Protein AF-A0A959KVY0-F1 (afdb_monomer)

Radius of gyration: 14.44 Å; Cα contacts (8 Å, |Δi|>4): 191; chains: 1; bounding box: 37×29×34 Å

Nearest PDB structures (foldseek):
  3ver-assembly1_A  TM=9.385E-01  e=3.637E-08  Streptoalloteichus tenebrarius
  3vf4-assembly1_A  TM=9.386E-01  e=5.798E-08  Streptoalloteichus tenebrarius
  3veo-assembly1_A  TM=9.389E-01  e=7.080E-08  Streptoalloteichus tenebrarius
  3vf2-assembly1_A  TM=9.440E-01  e=2.197E-07  Streptoalloteichus tenebrarius
  3vez-assembly1_A  TM=9.298E-01  e=1.056E-07  Streptoalloteichus tenebrarius

Sequence (124 aa):
NRSILGDPRNPEMQKRLNLKIKYRESFRPFAPAVLAEEADRYFELPGDSPYMLLVQPVKESSRRPLPEGYHELPLREKLYTLRSDIPAVTHIDFSARIQTVHRETNPEFHALLSAFKAKTGCGM

Foldseek 3Di:
DDDDDDQLQDLCGQQCCAVPPVNHDSLDADADEFAQVCCVVFFPDDHADADLPDKTATDPVFFDDDDPCLVVDDPVVLLSDRTGSRSRQADSVRIGRYHHDYCVVCVPVQVVLVVVCVVPVGRD

Solvent-accessible surface area (backbone atoms only — not comparable to full-atom values): 7073 Å² total; per-residue (Å²): 139,91,82,88,87,75,62,35,61,40,71,58,40,33,40,46,45,20,54,74,72,65,69,46,65,51,79,60,83,49,62,48,57,24,33,46,95,46,38,68,74,44,27,65,56,90,76,83,28,74,77,50,78,48,72,34,44,48,29,72,93,38,45,41,82,73,64,89,65,53,91,76,46,55,70,74,58,47,66,74,48,71,51,33,66,39,34,26,28,47,46,89,85,44,28,32,36,34,19,33,37,43,59,90,84,38,47,70,61,30,50,51,31,51,56,45,17,76,76,69,78,39,46,75

Secondary structure (DSSP, 8-state):
-------TT-TTHHHHIIIIIS-S-TT-----EEEGGGHHHHB--SS--TTS-EEEEBPGGGB-PPPTTGGGS-HHHHHHS--BSSGGG--TTSEEEEEEE-TTT-HHHHHHHHHHHHHHS---

pLDDT: mean 95.94, std 2.93, range [72.38, 98.69]

Structure (mmCIF, N/CA/C/O backbone):
data_AF-A0A959KVY0-F1
#
_entry.id   AF-A0A959KVY0-F1
#
loop_
_atom_site.group_PDB
_atom_site.id
_atom_site.type_symbol
_atom_site.label_atom_id
_atom_site.label_alt_id
_atom_site.label_comp_id
_atom_site.label_asym_id
_atom_site.label_entity_id
_atom_site.label_seq_id
_atom_site.pdbx_PDB_ins_code
_atom_site.Cartn_x
_atom_site.Cartn_y
_atom_site.Cartn_z
_atom_site.occupancy
_atom_site.B_iso_or_equiv
_atom_site.auth_seq_id
_atom_site.auth_comp_id
_atom_site.auth_asym_id
_atom_site.auth_atom_id
_atom_site.pdbx_PDB_model_num
ATOM 1 N N . ASN A 1 1 ? 16.157 7.078 -8.898 1.00 72.38 1 ASN A N 1
ATOM 2 C CA . ASN A 1 1 ? 14.987 7.212 -7.992 1.00 72.38 1 ASN A CA 1
ATOM 3 C C . ASN A 1 1 ? 15.424 7.703 -6.617 1.00 72.38 1 ASN A C 1
ATOM 5 O O . ASN A 1 1 ? 16.508 7.331 -6.189 1.00 72.38 1 ASN A O 1
ATOM 9 N N . ARG A 1 2 ? 14.626 8.539 -5.933 1.00 90.62 2 ARG A N 1
ATOM 10 C CA . ARG A 1 2 ? 14.870 8.976 -4.541 1.00 90.62 2 ARG A CA 1
ATOM 11 C C . ARG A 1 2 ? 13.602 8.759 -3.713 1.00 90.62 2 ARG A C 1
ATOM 13 O O . ARG A 1 2 ? 12.724 9.615 -3.694 1.00 90.62 2 ARG A O 1
ATOM 20 N N . SER A 1 3 ? 13.527 7.616 -3.042 1.00 93.19 3 SER A N 1
ATOM 21 C CA . SER A 1 3 ? 12.353 7.190 -2.274 1.00 93.19 3 SER A CA 1
ATOM 22 C C . SER A 1 3 ? 12.758 6.763 -0.866 1.00 93.19 3 SER A C 1
ATOM 24 O O . SER A 1 3 ? 13.878 6.310 -0.647 1.00 93.19 3 SER A O 1
ATOM 26 N N . ILE A 1 4 ? 11.832 6.889 0.085 1.00 94.94 4 ILE A N 1
ATOM 27 C CA . ILE A 1 4 ? 11.906 6.189 1.372 1.00 94.94 4 ILE A CA 1
ATOM 28 C C . ILE A 1 4 ? 10.904 5.048 1.286 1.00 94.94 4 ILE A C 1
ATOM 30 O O . ILE A 1 4 ? 9.729 5.300 1.025 1.00 94.94 4 ILE A O 1
ATOM 34 N N . LEU A 1 5 ? 11.381 3.822 1.472 1.00 96.56 5 LEU A N 1
ATOM 35 C CA . LEU A 1 5 ? 10.568 2.615 1.382 1.00 96.56 5 LEU A CA 1
ATOM 36 C C . LEU A 1 5 ? 10.175 2.139 2.783 1.00 96.56 5 LEU A C 1
ATOM 38 O O . LEU A 1 5 ? 10.915 2.336 3.749 1.00 96.56 5 LEU A O 1
ATOM 42 N N . GLY A 1 6 ? 9.008 1.513 2.885 1.00 97.06 6 GLY A N 1
ATOM 43 C CA . GLY A 1 6 ? 8.499 0.920 4.115 1.00 97.06 6 GLY A CA 1
ATOM 44 C C . GLY A 1 6 ? 7.575 -0.244 3.789 1.00 97.06 6 GLY A C 1
ATOM 45 O O . GLY A 1 6 ? 6.904 -0.226 2.765 1.00 97.06 6 GLY A O 1
ATOM 46 N N . ASP A 1 7 ? 7.557 -1.247 4.664 1.00 97.88 7 ASP A N 1
ATOM 47 C CA . ASP A 1 7 ? 6.740 -2.450 4.495 1.00 97.88 7 ASP A CA 1
ATOM 48 C C . ASP A 1 7 ? 5.237 -2.105 4.551 1.00 97.88 7 ASP A C 1
ATOM 50 O O . ASP A 1 7 ? 4.768 -1.657 5.608 1.00 97.88 7 ASP A O 1
ATOM 54 N N . PRO A 1 8 ? 4.470 -2.317 3.463 1.00 97.69 8 PRO A N 1
ATOM 55 C CA . PRO A 1 8 ? 3.056 -1.951 3.400 1.00 97.69 8 PRO A C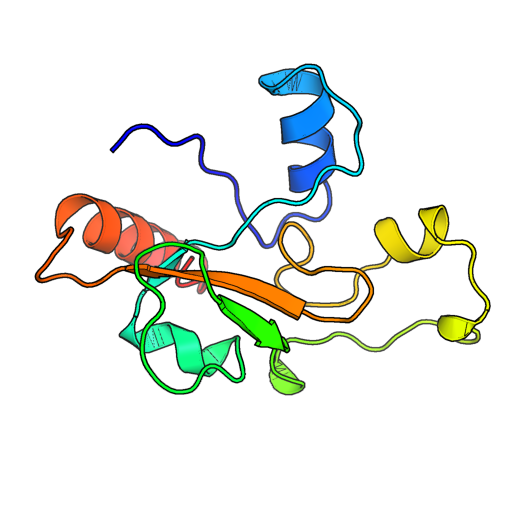A 1
ATOM 56 C C . PRO A 1 8 ? 2.178 -2.774 4.355 1.00 97.69 8 PRO A C 1
ATOM 58 O O . PRO A 1 8 ? 1.091 -2.329 4.732 1.00 97.69 8 PRO A O 1
ATOM 61 N N . ARG A 1 9 ? 2.648 -3.959 4.766 1.00 97.12 9 ARG A N 1
ATOM 62 C CA . ARG A 1 9 ? 1.918 -4.904 5.625 1.00 97.12 9 ARG A CA 1
ATOM 63 C C . ARG A 1 9 ? 1.946 -4.502 7.094 1.00 97.12 9 ARG A C 1
ATOM 65 O O . ARG A 1 9 ? 1.111 -4.942 7.878 1.00 97.12 9 ARG A O 1
ATOM 72 N N . ASN A 1 10 ? 2.930 -3.696 7.492 1.00 96.94 10 ASN A N 1
ATOM 73 C CA . ASN A 1 10 ? 3.110 -3.311 8.884 1.00 96.94 10 ASN A CA 1
ATOM 74 C C . ASN A 1 10 ? 2.135 -2.174 9.251 1.00 96.94 10 ASN A C 1
ATOM 76 O O . ASN A 1 10 ? 2.295 -1.061 8.742 1.00 96.94 10 ASN A O 1
ATOM 80 N N . PRO A 1 11 ? 1.176 -2.394 10.170 1.00 95.88 11 PRO A N 1
ATOM 81 C CA . PRO A 1 11 ? 0.165 -1.390 10.508 1.00 95.88 11 PRO A CA 1
ATOM 82 C C . PRO A 1 11 ? 0.730 -0.106 11.117 1.00 95.88 11 PRO A C 1
ATOM 84 O O . PRO A 1 11 ? 0.162 0.968 10.938 1.00 95.88 11 PRO A O 1
ATOM 87 N N . GLU A 1 12 ? 1.893 -0.177 11.762 1.00 95.81 12 GLU A N 1
ATOM 88 C CA . GLU A 1 12 ? 2.536 0.994 12.355 1.00 95.81 12 GLU A CA 1
ATOM 89 C C . GLU A 1 12 ? 3.385 1.779 11.345 1.00 95.81 12 GLU A C 1
ATOM 91 O O . GLU A 1 12 ? 3.883 2.858 11.673 1.00 95.81 12 GLU A O 1
ATOM 96 N N . MET A 1 13 ? 3.587 1.275 10.120 1.00 96.44 13 MET A N 1
ATOM 97 C CA . MET A 1 13 ? 4.546 1.856 9.172 1.00 96.44 13 MET A CA 1
ATOM 98 C C . MET A 1 13 ? 4.184 3.287 8.772 1.00 96.44 13 MET A C 1
ATOM 100 O O . MET A 1 13 ? 5.047 4.163 8.823 1.00 96.44 13 MET A O 1
ATOM 104 N N . GLN A 1 14 ? 2.912 3.559 8.459 1.00 95.19 14 GLN A N 1
ATOM 105 C CA . GLN A 1 14 ? 2.450 4.912 8.123 1.00 95.19 14 GLN A CA 1
ATOM 106 C C . GLN A 1 14 ? 2.792 5.902 9.248 1.00 95.19 14 GLN A C 1
ATOM 108 O O . GLN A 1 14 ? 3.438 6.931 9.026 1.00 95.19 14 GLN A O 1
ATOM 113 N N . LYS A 1 15 ? 2.419 5.557 10.483 1.00 95.00 15 LYS A N 1
ATOM 114 C CA . LYS A 1 15 ? 2.654 6.387 11.666 1.00 95.00 15 LYS A CA 1
ATOM 115 C C . LYS A 1 15 ? 4.146 6.564 11.950 1.00 95.00 15 LYS A C 1
ATOM 117 O O . LYS A 1 15 ? 4.584 7.682 12.222 1.00 95.00 15 LYS A O 1
ATOM 122 N N . ARG A 1 16 ? 4.941 5.491 11.859 1.00 96.19 16 ARG A N 1
ATOM 123 C CA . ARG A 1 16 ? 6.399 5.521 12.069 1.00 96.19 16 ARG A CA 1
ATOM 124 C C . ARG A 1 16 ? 7.098 6.404 11.042 1.00 96.19 16 ARG A C 1
ATOM 126 O O . ARG A 1 16 ? 7.893 7.254 11.438 1.00 96.19 16 ARG A O 1
ATOM 133 N N . LEU A 1 17 ? 6.781 6.256 9.755 1.00 96.44 17 LEU A N 1
ATOM 134 C CA . LEU A 1 17 ? 7.354 7.093 8.700 1.00 96.44 17 LEU A CA 1
ATOM 135 C C . LEU A 1 17 ? 6.997 8.566 8.910 1.00 96.44 17 LEU A C 1
ATOM 137 O O . LEU A 1 17 ? 7.883 9.415 8.849 1.00 96.44 17 LEU A O 1
ATOM 141 N N . ASN A 1 18 ? 5.736 8.877 9.218 1.00 96.88 18 ASN A N 1
ATOM 142 C CA . ASN A 1 18 ? 5.312 10.257 9.447 1.00 96.88 18 ASN A CA 1
ATOM 143 C C . ASN A 1 18 ? 5.982 10.885 10.677 1.00 96.88 18 ASN A C 1
ATOM 145 O O . ASN A 1 18 ? 6.544 11.968 10.558 1.00 96.88 18 ASN A O 1
ATOM 149 N N . LEU A 1 19 ? 5.983 10.209 11.829 1.00 95.69 19 LEU A N 1
ATOM 150 C CA . LEU A 1 19 ? 6.431 10.809 13.093 1.00 95.69 19 LEU A CA 1
ATOM 151 C C . LEU A 1 19 ? 7.941 10.728 13.333 1.00 95.69 19 LEU A C 1
ATOM 153 O O . LEU A 1 19 ? 8.494 11.610 13.983 1.00 95.69 19 LEU A O 1
ATOM 157 N N . LYS A 1 20 ? 8.605 9.656 12.883 1.00 95.62 20 LYS A N 1
ATOM 158 C CA . LYS A 1 20 ? 10.015 9.388 13.220 1.00 95.62 20 LYS A CA 1
ATOM 159 C C . LYS A 1 20 ? 10.987 9.662 12.081 1.00 95.62 20 LYS A C 1
ATOM 161 O O . LYS A 1 20 ? 12.161 9.858 12.356 1.00 95.62 20 LYS A O 1
ATOM 166 N N . ILE A 1 21 ? 10.514 9.655 10.835 1.00 95.00 21 ILE A N 1
ATOM 167 C CA . ILE A 1 21 ? 11.367 9.849 9.653 1.00 95.00 21 ILE A CA 1
ATOM 168 C C . ILE A 1 21 ? 11.069 11.182 8.964 1.00 95.00 21 ILE A C 1
ATOM 170 O O . ILE A 1 21 ? 11.986 11.900 8.580 1.00 95.00 21 ILE A O 1
ATOM 174 N N . LYS A 1 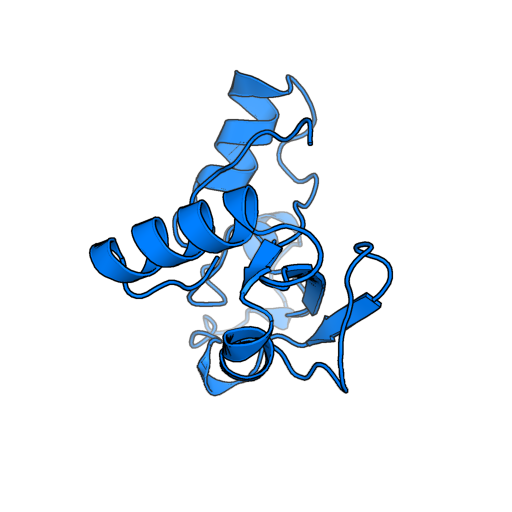22 ? 9.785 11.512 8.779 1.00 93.19 22 LYS A N 1
ATOM 175 C CA . LYS A 1 22 ? 9.336 12.713 8.057 1.00 93.19 22 LYS A CA 1
ATOM 176 C C . LYS A 1 22 ? 8.977 13.890 8.964 1.00 93.19 22 LYS A C 1
ATOM 178 O O . LYS A 1 22 ? 8.816 14.984 8.440 1.00 93.19 22 LYS A O 1
ATOM 183 N N . TYR A 1 23 ? 8.843 13.664 10.272 1.00 95.50 23 TYR A N 1
ATOM 184 C CA . TYR A 1 23 ? 8.487 14.671 11.279 1.00 95.50 23 TYR A CA 1
ATOM 185 C C . TYR A 1 23 ? 7.238 15.498 10.914 1.00 95.50 23 TYR A C 1
ATOM 187 O O . TYR A 1 23 ? 7.233 16.721 11.015 1.00 95.50 23 TYR A O 1
ATOM 195 N N . ARG A 1 24 ? 6.170 14.821 10.472 1.00 96.38 24 ARG A N 1
ATOM 196 C CA . ARG A 1 24 ? 4.892 15.426 10.054 1.00 96.38 24 ARG A CA 1
ATOM 197 C C . ARG A 1 24 ? 3.690 14.705 10.665 1.00 96.38 24 ARG A C 1
ATOM 199 O O . ARG A 1 24 ? 3.846 13.735 11.406 1.00 96.38 24 ARG A O 1
ATOM 206 N N . GLU A 1 25 ? 2.484 15.161 10.346 1.00 95.81 25 GLU A N 1
ATOM 207 C CA . GLU A 1 25 ? 1.247 14.649 10.934 1.00 95.81 25 GLU A CA 1
ATOM 208 C C . GLU A 1 25 ? 1.071 13.142 10.676 1.00 95.81 25 GLU A C 1
ATOM 210 O O . GLU A 1 25 ? 1.287 12.649 9.566 1.00 95.81 25 GLU A O 1
ATOM 215 N N . SER A 1 26 ? 0.660 12.395 11.708 1.00 92.75 26 SER A N 1
ATOM 216 C CA . SER A 1 26 ? 0.687 10.924 11.696 1.00 92.75 26 SER A CA 1
ATOM 217 C C . SER A 1 26 ? -0.219 10.283 10.645 1.00 92.75 26 SER A C 1
ATOM 219 O O . SER A 1 26 ? 0.060 9.165 10.221 1.00 92.75 26 SER A O 1
ATOM 221 N N . PHE A 1 27 ? -1.276 10.985 10.234 1.00 92.31 27 PHE A N 1
ATOM 222 C CA . PHE A 1 27 ? -2.329 10.493 9.346 1.00 92.31 27 PHE A CA 1
ATOM 223 C C . PHE A 1 27 ? -2.044 10.695 7.854 1.00 92.31 27 PHE A C 1
ATOM 225 O O . PHE A 1 27 ? -2.848 10.284 7.021 1.00 92.31 27 PHE A O 1
ATOM 232 N N . ARG A 1 28 ? -0.944 11.367 7.482 1.00 94.56 28 ARG A N 1
ATOM 233 C CA . ARG A 1 28 ? -0.630 11.619 6.068 1.00 94.56 28 ARG A CA 1
ATOM 234 C C . ARG A 1 28 ? -0.473 10.276 5.327 1.00 94.56 28 ARG A C 1
ATOM 236 O O . ARG A 1 28 ? 0.347 9.463 5.765 1.00 94.56 28 ARG A O 1
ATOM 243 N N . PRO A 1 29 ? -1.199 10.043 4.219 1.00 95.19 29 PRO A N 1
ATOM 244 C CA . PRO A 1 29 ? -1.165 8.760 3.525 1.00 95.19 29 PRO A CA 1
ATOM 245 C C . PRO A 1 29 ? 0.172 8.532 2.805 1.00 95.19 29 PRO A C 1
ATOM 247 O O . PRO A 1 29 ? 0.925 9.474 2.522 1.00 95.19 29 PRO A O 1
ATOM 250 N N . PHE A 1 30 ? 0.435 7.267 2.482 1.00 97.06 30 PHE A N 1
ATOM 251 C CA . PHE A 1 3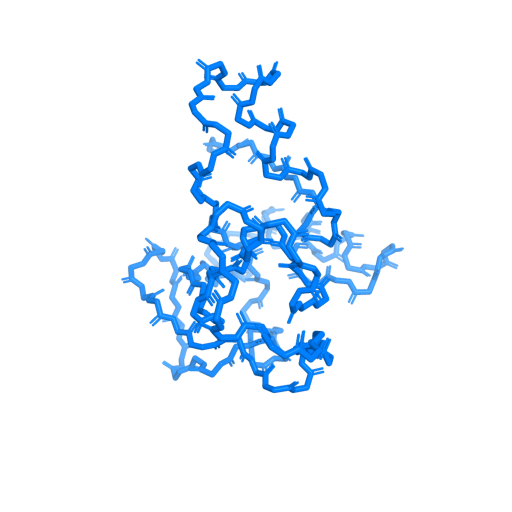0 ? 1.519 6.831 1.603 1.00 97.06 30 PHE A CA 1
ATOM 252 C C . PHE A 1 30 ? 0.945 6.048 0.423 1.00 97.06 30 PHE A C 1
ATOM 254 O O . PHE A 1 30 ? -0.140 5.482 0.512 1.00 97.06 30 PHE A O 1
ATOM 261 N N . ALA A 1 31 ? 1.682 6.052 -0.682 1.00 97.31 31 ALA A N 1
ATOM 262 C CA . ALA A 1 31 ? 1.307 5.392 -1.922 1.00 97.31 31 ALA A CA 1
ATOM 263 C C . ALA A 1 31 ? 2.064 4.061 -2.065 1.00 97.31 31 ALA A C 1
ATOM 265 O O . ALA A 1 31 ? 3.263 4.030 -1.766 1.00 97.31 31 ALA A O 1
ATOM 266 N N . PRO A 1 32 ? 1.403 2.986 -2.521 1.00 97.88 32 PRO A N 1
ATOM 267 C CA . PRO A 1 32 ? 2.066 1.732 -2.846 1.00 97.88 32 PRO A CA 1
ATOM 268 C C . PRO A 1 32 ? 2.888 1.822 -4.138 1.00 97.88 32 PRO A C 1
ATOM 270 O O . PRO A 1 32 ? 2.463 2.464 -5.100 1.00 97.88 32 PRO A O 1
ATOM 273 N N . ALA A 1 33 ? 4.024 1.122 -4.177 1.00 98.19 33 ALA A N 1
ATOM 274 C CA . ALA A 1 33 ? 4.764 0.825 -5.401 1.00 98.19 33 ALA A CA 1
ATOM 275 C C . ALA A 1 33 ? 4.819 -0.690 -5.595 1.00 98.19 33 ALA A C 1
ATOM 277 O O . ALA A 1 33 ? 5.477 -1.378 -4.827 1.00 98.19 33 ALA A O 1
ATOM 278 N N . VAL A 1 34 ? 4.098 -1.201 -6.588 1.00 98.38 34 VAL A N 1
ATOM 279 C CA . VAL A 1 34 ? 3.847 -2.630 -6.793 1.00 98.38 34 VAL A CA 1
ATOM 280 C C . VAL A 1 34 ? 4.457 -3.087 -8.113 1.00 98.38 34 VAL A C 1
ATOM 282 O O . VAL A 1 34 ? 4.461 -2.336 -9.089 1.00 98.38 34 VAL A O 1
ATOM 285 N N . LEU A 1 35 ? 4.967 -4.318 -8.156 1.00 98.50 35 LEU A N 1
ATOM 286 C CA . LEU A 1 35 ? 5.322 -4.981 -9.413 1.00 98.50 35 LEU A CA 1
ATOM 287 C C . LEU A 1 35 ? 4.113 -4.935 -10.353 1.00 98.50 35 LEU A C 1
ATOM 289 O O . LEU A 1 35 ? 3.011 -5.299 -9.940 1.00 98.50 35 LEU A O 1
ATOM 293 N N . ALA A 1 36 ? 4.297 -4.472 -11.589 1.00 97.94 36 ALA A N 1
ATOM 294 C CA . ALA A 1 36 ? 3.191 -4.305 -12.531 1.00 97.94 36 ALA A CA 1
ATOM 295 C C . ALA A 1 36 ? 2.399 -5.610 -12.718 1.00 97.94 36 ALA A C 1
ATOM 297 O O . ALA A 1 36 ? 1.173 -5.610 -12.663 1.00 97.94 36 ALA A O 1
ATOM 298 N N . GLU A 1 37 ? 3.105 -6.739 -12.799 1.00 97.19 37 GLU A N 1
ATOM 299 C CA . GLU A 1 37 ? 2.526 -8.078 -12.917 1.00 97.19 37 GLU A CA 1
ATOM 300 C C . GLU A 1 37 ? 1.762 -8.567 -11.667 1.00 97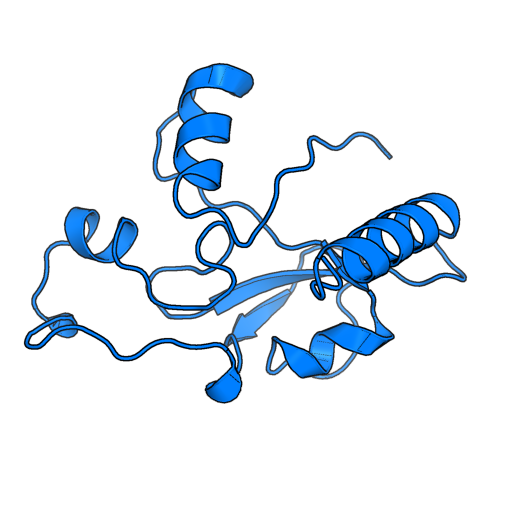.19 37 GLU A C 1
ATOM 302 O O . GLU A 1 37 ? 1.008 -9.531 -11.750 1.00 97.19 37 GLU A O 1
ATOM 307 N N . GLU A 1 38 ? 1.927 -7.918 -10.509 1.00 96.50 38 GLU A N 1
ATOM 308 C CA . GLU A 1 38 ? 1.194 -8.225 -9.269 1.00 96.50 38 GLU A CA 1
ATOM 309 C C . GLU A 1 38 ? 0.120 -7.181 -8.945 1.00 96.50 38 GLU A C 1
ATOM 311 O O . GLU A 1 38 ? -0.615 -7.361 -7.975 1.00 96.50 38 GLU A O 1
ATOM 316 N N . ALA A 1 39 ? 0.007 -6.087 -9.705 1.00 97.19 39 ALA A N 1
ATOM 317 C CA . ALA A 1 39 ? -0.921 -5.002 -9.387 1.00 97.19 39 ALA A CA 1
ATOM 318 C C . ALA A 1 39 ? -2.372 -5.501 -9.291 1.00 97.19 39 ALA A C 1
ATOM 320 O O . ALA A 1 39 ? -3.072 -5.186 -8.326 1.00 97.19 39 ALA A O 1
ATOM 321 N N . ASP A 1 40 ? -2.776 -6.368 -10.226 1.00 96.19 40 ASP A N 1
ATOM 322 C CA . ASP A 1 40 ? -4.098 -6.997 -10.237 1.00 96.19 40 ASP A CA 1
ATOM 323 C C . ASP A 1 40 ? -4.335 -7.892 -9.011 1.00 96.19 40 ASP A C 1
ATOM 325 O O . ASP A 1 40 ? -5.467 -8.097 -8.603 1.00 96.19 40 ASP A O 1
ATOM 329 N N . ARG A 1 41 ? -3.308 -8.392 -8.323 1.00 96.06 41 ARG A N 1
ATOM 330 C CA . ARG A 1 41 ? -3.526 -9.180 -7.100 1.00 96.06 41 ARG A CA 1
ATOM 331 C C . ARG A 1 41 ? -4.124 -8.343 -5.965 1.00 96.06 41 ARG A C 1
ATOM 333 O O . ARG A 1 41 ? -4.860 -8.881 -5.140 1.00 96.06 41 ARG A O 1
ATOM 340 N N . TYR A 1 42 ? -3.796 -7.051 -5.917 1.00 97.38 42 TYR A N 1
ATOM 341 C CA . TYR A 1 42 ? -4.114 -6.171 -4.791 1.00 97.38 42 TYR A CA 1
ATOM 342 C C . TYR A 1 42 ? -5.148 -5.098 -5.123 1.00 97.38 42 TYR A C 1
ATOM 344 O O . TYR A 1 42 ? -5.834 -4.637 -4.213 1.00 97.38 42 TYR A O 1
ATOM 352 N N . PHE A 1 43 ? -5.259 -4.675 -6.384 1.00 98.00 43 PHE A N 1
ATOM 353 C CA . PHE A 1 43 ? -6.031 -3.492 -6.761 1.00 98.00 43 PHE A CA 1
ATOM 354 C C . PHE A 1 43 ? -6.958 -3.751 -7.948 1.00 98.00 43 PHE A C 1
ATOM 356 O O . PHE A 1 43 ? -6.636 -4.514 -8.855 1.00 98.00 43 PHE A O 1
ATOM 363 N N . GLU A 1 44 ? -8.099 -3.068 -7.963 1.00 97.50 44 GLU A N 1
ATOM 364 C CA . GLU A 1 44 ? -9.013 -2.988 -9.108 1.00 97.50 44 GLU A CA 1
ATOM 365 C C . GLU A 1 44 ? -8.496 -1.932 -10.099 1.00 97.50 44 GLU A C 1
ATOM 367 O O . GLU A 1 44 ? -9.098 -0.881 -10.304 1.00 97.50 44 GLU A O 1
ATOM 372 N N . LEU A 1 45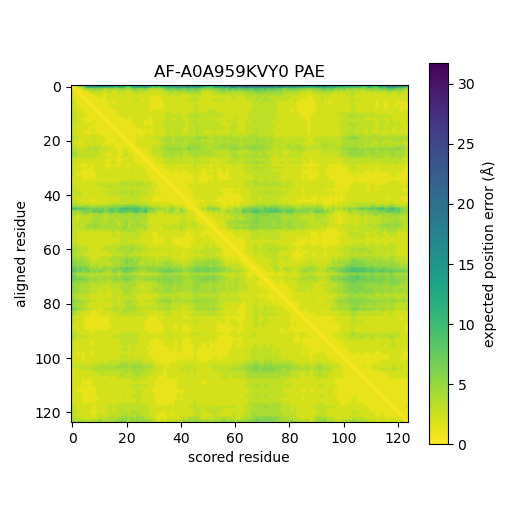 ? -7.306 -2.170 -10.658 1.00 95.00 45 LEU A N 1
ATOM 373 C CA . LEU A 1 45 ? -6.607 -1.221 -11.522 1.00 95.00 45 LEU A CA 1
ATOM 374 C C . LEU A 1 45 ? -6.724 -1.638 -12.998 1.00 95.00 45 LEU A C 1
ATOM 376 O O . LEU A 1 45 ? -6.126 -2.640 -13.390 1.00 95.00 45 LEU A O 1
ATOM 380 N N . PRO A 1 46 ? -7.440 -0.874 -13.846 1.00 89.06 46 PRO A N 1
ATOM 381 C CA . PRO A 1 46 ? -7.424 -1.110 -15.283 1.00 89.06 46 PRO A CA 1
ATOM 382 C C . PRO A 1 46 ? -6.099 -0.610 -15.880 1.00 89.06 46 PRO A C 1
ATOM 384 O O . PRO A 1 46 ? -5.923 0.586 -16.110 1.00 89.06 46 PRO A O 1
ATOM 387 N N . GLY A 1 47 ? -5.171 -1.533 -16.137 1.00 91.12 47 GLY A N 1
ATOM 388 C CA . GLY A 1 47 ? -3.879 -1.250 -16.770 1.00 91.12 47 GLY A CA 1
ATOM 389 C C . GLY A 1 47 ? -2.806 -0.752 -15.798 1.00 91.12 47 GLY A C 1
ATOM 390 O O . GLY A 1 47 ? -2.749 -1.175 -14.645 1.00 91.12 47 GLY A O 1
ATOM 391 N N . ASP A 1 48 ? -1.943 0.143 -16.276 1.00 94.56 48 ASP A N 1
ATOM 392 C CA . ASP A 1 48 ? -0.755 0.589 -15.546 1.00 94.56 48 ASP A CA 1
ATOM 393 C C . ASP A 1 48 ? -0.929 1.974 -14.911 1.00 94.56 48 ASP A C 1
ATOM 395 O O . ASP A 1 48 ? -1.652 2.840 -15.405 1.00 94.56 48 ASP A O 1
ATOM 399 N N . SER A 1 49 ? -0.195 2.223 -13.826 1.00 96.19 49 SER A N 1
ATOM 400 C CA . SER A 1 49 ? -0.118 3.530 -13.166 1.00 96.19 49 SER A CA 1
ATOM 401 C C . SER A 1 49 ? 1.333 3.856 -12.791 1.00 96.19 49 SER A C 1
ATOM 403 O O . SER A 1 49 ? 1.680 3.868 -11.613 1.00 96.19 49 SER A O 1
ATOM 405 N N . PRO A 1 50 ? 2.231 4.144 -13.747 1.00 94.81 50 PRO A N 1
ATOM 406 C CA . PRO A 1 50 ? 3.663 4.304 -13.461 1.00 94.81 50 PRO A CA 1
ATOM 407 C C . PRO A 1 50 ? 4.018 5.559 -12.636 1.00 94.81 50 PRO A C 1
ATOM 409 O O . PRO A 1 50 ? 5.113 5.648 -12.070 1.00 94.81 50 PRO A O 1
ATOM 412 N N . TYR A 1 51 ? 3.101 6.530 -12.541 1.00 94.50 51 TYR A N 1
ATOM 413 C CA . TYR A 1 51 ? 3.374 7.875 -12.013 1.00 94.50 51 TYR A CA 1
ATOM 414 C C . TYR A 1 51 ? 2.570 8.260 -10.758 1.00 94.50 51 TYR A C 1
ATOM 416 O O . TYR A 1 51 ? 2.530 9.438 -10.409 1.00 94.50 51 TYR A O 1
ATOM 424 N N . MET A 1 52 ? 1.933 7.307 -10.060 1.00 93.50 52 MET A N 1
ATOM 425 C CA . MET A 1 52 ? 1.094 7.588 -8.874 1.00 93.50 52 MET A CA 1
ATOM 426 C C . MET A 1 52 ? -0.040 8.597 -9.133 1.00 93.50 52 MET A C 1
ATOM 428 O O . MET A 1 52 ? -0.353 9.418 -8.268 1.00 93.50 52 MET A O 1
ATOM 432 N N . LEU A 1 53 ? -0.651 8.563 -10.319 1.00 93.94 53 LEU A N 1
ATOM 433 C CA . LEU A 1 53 ? -1.729 9.490 -10.693 1.00 93.94 53 LEU A CA 1
ATOM 434 C C . LEU A 1 53 ? -3.122 8.893 -10.480 1.00 93.94 53 LEU A C 1
ATOM 436 O O . LEU A 1 53 ? -4.081 9.642 -10.309 1.00 93.94 53 LEU A O 1
ATOM 440 N N . LEU A 1 54 ? -3.230 7.563 -10.459 1.00 95.12 54 LEU A N 1
ATOM 441 C CA . LEU A 1 54 ? -4.501 6.861 -10.331 1.00 95.12 54 LEU A CA 1
ATOM 442 C C . LEU A 1 54 ? -4.717 6.386 -8.893 1.00 95.12 54 LEU A C 1
ATOM 444 O O . LEU A 1 54 ? -3.828 5.801 -8.268 1.00 95.12 54 LEU A O 1
ATOM 448 N N . VAL A 1 55 ? -5.918 6.648 -8.383 1.00 97.62 55 VAL A N 1
ATOM 449 C CA . VAL A 1 55 ? -6.431 6.084 -7.134 1.00 97.62 55 VAL A CA 1
ATOM 450 C C . VAL A 1 55 ? -7.439 5.015 -7.514 1.00 97.62 55 VAL A C 1
ATOM 452 O O . VAL A 1 55 ? -8.368 5.311 -8.259 1.00 97.62 55 VAL A O 1
ATOM 455 N N . GLN A 1 56 ? -7.239 3.792 -7.032 1.00 98.06 56 GLN A N 1
ATOM 456 C CA . GLN A 1 56 ? -8.147 2.680 -7.301 1.00 98.06 56 GLN A CA 1
ATOM 457 C C . GLN A 1 56 ? -8.466 1.896 -6.029 1.00 98.06 56 GLN A C 1
ATOM 459 O O . GLN A 1 56 ? -7.685 1.947 -5.067 1.00 98.06 56 GLN A O 1
ATOM 464 N N . PRO A 1 57 ? -9.603 1.180 -6.000 1.00 98.31 57 PRO A N 1
ATOM 465 C CA . PRO A 1 57 ? -9.948 0.297 -4.897 1.00 98.31 57 PRO A CA 1
ATOM 466 C C . PRO A 1 57 ? -8.908 -0.811 -4.693 1.00 98.31 57 PRO A C 1
ATOM 468 O O . PRO A 1 57 ? -8.377 -1.387 -5.643 1.00 98.31 57 PRO A O 1
ATOM 471 N N . VAL A 1 58 ? -8.650 -1.148 -3.431 1.00 98.25 58 VAL A N 1
ATOM 472 C CA . VAL A 1 58 ? -8.019 -2.412 -3.037 1.00 98.25 58 VAL A CA 1
ATOM 473 C C . VAL A 1 58 ? -9.035 -3.527 -3.261 1.00 98.25 58 VAL A C 1
ATOM 475 O O . VAL A 1 58 ? -10.181 -3.392 -2.825 1.00 98.25 58 VAL A O 1
ATOM 478 N N . LYS A 1 59 ? -8.632 -4.633 -3.891 1.00 98.06 59 LYS A N 1
ATOM 479 C CA . LYS A 1 59 ? -9.510 -5.783 -4.139 1.00 98.06 59 LYS A CA 1
ATOM 480 C C . LYS A 1 59 ? -10.076 -6.336 -2.841 1.00 98.06 59 LYS A C 1
ATOM 482 O O . LYS A 1 59 ? -9.374 -6.410 -1.831 1.00 98.06 59 LYS A O 1
ATOM 487 N N . GLU A 1 60 ? -11.322 -6.795 -2.887 1.00 97.25 60 GLU A N 1
ATOM 488 C CA . GLU A 1 60 ? -11.998 -7.406 -1.737 1.00 97.25 60 GLU A CA 1
ATOM 489 C C . GLU A 1 60 ? -11.199 -8.563 -1.124 1.00 97.25 60 GLU A C 1
ATOM 491 O O . GLU A 1 60 ? -11.108 -8.660 0.096 1.00 97.25 60 GLU A O 1
ATOM 496 N N . SER A 1 61 ? -10.519 -9.364 -1.952 1.00 96.88 61 SER A N 1
ATOM 497 C CA . SER A 1 61 ? -9.651 -10.468 -1.515 1.00 96.88 61 SER A CA 1
ATOM 498 C C . SER A 1 61 ? -8.447 -10.041 -0.668 1.00 96.88 61 SER A C 1
ATOM 500 O O . SER A 1 61 ? -7.838 -10.883 -0.019 1.00 96.88 61 SER A O 1
ATOM 502 N N . SER A 1 62 ? -8.072 -8.760 -0.696 1.00 96.25 62 SER A N 1
ATOM 503 C CA . SER A 1 62 ? -7.003 -8.184 0.129 1.00 96.25 62 SER A CA 1
ATOM 504 C C . SER A 1 62 ? -7.537 -7.327 1.281 1.00 96.25 62 SER A C 1
ATOM 506 O O . SER A 1 62 ? -6.743 -6.774 2.050 1.00 96.25 62 SER A O 1
ATOM 508 N N . ARG A 1 63 ? -8.863 -7.179 1.411 1.00 96.81 63 ARG A N 1
ATOM 509 C CA . ARG A 1 63 ? -9.510 -6.489 2.535 1.00 96.81 63 ARG A CA 1
ATOM 510 C C . ARG A 1 63 ? -9.675 -7.447 3.714 1.00 96.81 63 ARG A C 1
ATOM 512 O O . ARG A 1 63 ? -9.712 -8.663 3.560 1.00 96.81 63 ARG A O 1
ATOM 519 N N . ARG A 1 64 ? -9.778 -6.883 4.915 1.00 95.75 64 ARG A N 1
ATOM 520 C CA . ARG A 1 64 ? -10.034 -7.633 6.151 1.00 95.75 64 ARG A CA 1
ATOM 521 C C . ARG A 1 64 ? -11.462 -7.405 6.639 1.00 95.75 64 ARG A C 1
ATOM 523 O O . ARG A 1 64 ? -12.001 -6.325 6.390 1.00 95.75 64 ARG A O 1
ATOM 530 N N . PRO A 1 65 ? -12.057 -8.378 7.358 1.00 95.19 65 PRO A N 1
ATOM 531 C CA . PRO A 1 65 ? -13.326 -8.170 8.039 1.00 95.19 65 PRO A CA 1
ATOM 532 C C . PRO A 1 65 ? -13.259 -6.938 8.938 1.00 95.19 65 PRO A C 1
ATOM 534 O O . PRO A 1 65 ? -12.276 -6.725 9.652 1.00 95.19 65 PRO A O 1
ATOM 537 N N . LEU A 1 66 ? -14.305 -6.125 8.878 1.00 95.06 66 LEU A N 1
ATOM 538 C CA . LEU A 1 66 ? -14.409 -4.906 9.665 1.00 95.06 66 LEU A CA 1
ATOM 539 C C . LEU A 1 66 ? -15.050 -5.211 11.021 1.00 95.06 66 LEU A C 1
ATOM 541 O O . LEU A 1 66 ? -15.873 -6.124 11.111 1.00 95.06 66 LEU A O 1
ATOM 545 N N . PRO A 1 67 ? -14.694 -4.459 12.076 1.00 94.19 67 PRO A N 1
ATOM 546 C CA . PRO A 1 67 ? -15.416 -4.538 13.336 1.00 94.19 67 PRO A CA 1
ATOM 547 C C . PRO A 1 67 ? -16.876 -4.103 13.150 1.00 94.19 67 PRO A C 1
ATOM 549 O O . PRO A 1 67 ? -17.201 -3.311 12.259 1.00 94.19 67 PRO A O 1
ATOM 552 N N . GLU A 1 68 ? -17.751 -4.600 14.020 1.00 94.88 68 GLU A N 1
ATOM 553 C CA . GLU A 1 68 ? -19.133 -4.130 14.098 1.00 94.88 68 GLU A CA 1
ATOM 554 C C . GLU A 1 68 ? -19.162 -2.615 14.352 1.00 94.88 68 GLU A C 1
ATOM 556 O O . GLU A 1 68 ? -18.347 -2.083 15.108 1.00 94.88 68 GLU A O 1
ATOM 561 N N . GLY A 1 69 ? -20.062 -1.905 13.674 1.00 94.12 69 GLY A N 1
ATOM 562 C CA . GLY A 1 69 ? -20.160 -0.451 13.793 1.00 94.12 69 GLY A CA 1
ATOM 563 C C . GLY A 1 69 ? -19.009 0.330 13.137 1.00 94.12 69 GLY A C 1
ATOM 564 O O . GLY A 1 69 ? -18.793 1.500 13.460 1.00 94.12 69 GLY A O 1
ATOM 565 N N . TYR A 1 70 ? -18.218 -0.288 12.243 1.00 94.19 70 TYR A N 1
ATOM 566 C CA . TYR A 1 70 ? -17.076 0.380 11.600 1.00 94.19 70 TYR A CA 1
ATOM 567 C C . TYR A 1 70 ? -17.453 1.705 10.932 1.00 94.19 70 TYR A C 1
ATOM 569 O O . TYR A 1 70 ? -16.683 2.666 10.978 1.00 94.19 70 TYR A O 1
ATOM 577 N N . HIS A 1 71 ? -18.618 1.767 10.286 1.00 92.56 71 HIS A N 1
ATOM 578 C CA . HIS A 1 71 ? -19.036 2.935 9.515 1.00 92.56 71 HIS A CA 1
ATOM 579 C C . HIS A 1 71 ? -19.412 4.125 10.407 1.00 92.56 71 HIS A C 1
ATOM 581 O O . HIS A 1 71 ? -19.286 5.271 9.970 1.00 92.56 71 HIS A O 1
ATOM 587 N N . GLU A 1 72 ? -19.726 3.871 11.670 1.00 95.56 72 GLU A N 1
ATOM 588 C CA . GLU A 1 72 ? -20.063 4.836 12.709 1.00 95.56 72 GLU A CA 1
ATOM 589 C C . GLU A 1 72 ? -18.825 5.316 13.485 1.00 95.56 72 GLU A C 1
ATOM 591 O O . GLU A 1 72 ? -18.872 6.361 14.136 1.00 95.56 72 GLU A O 1
ATOM 596 N N . LEU A 1 73 ? -17.692 4.606 13.381 1.00 94.56 73 LEU A N 1
ATOM 597 C CA . LEU A 1 73 ? -16.465 4.972 14.090 1.00 94.56 73 LEU A CA 1
ATOM 598 C C . LEU A 1 73 ? -15.942 6.367 13.685 1.00 94.56 73 LEU A C 1
ATOM 600 O O . LEU A 1 73 ? -15.952 6.730 12.495 1.00 94.56 73 LEU A O 1
ATOM 604 N N . PRO A 1 74 ? -15.366 7.126 14.638 1.00 95.38 74 PRO A N 1
ATOM 605 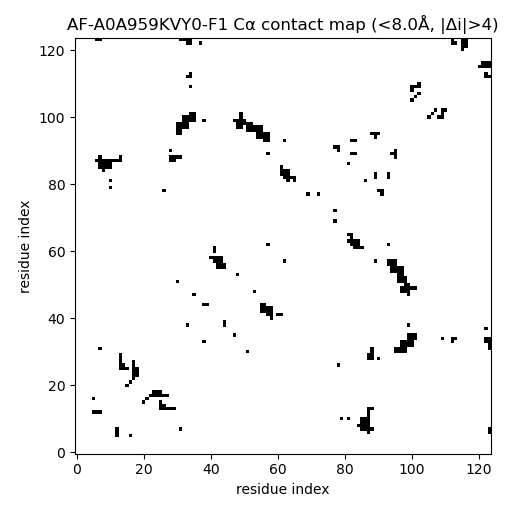C CA . P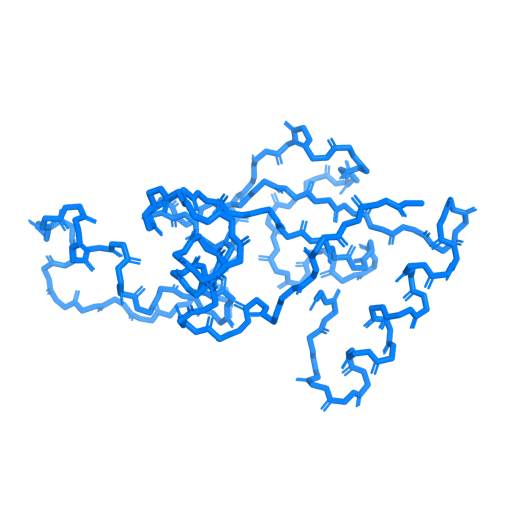RO A 1 74 ? -14.623 8.344 14.341 1.00 95.38 74 PRO A CA 1
ATOM 606 C C . PRO A 1 74 ? -13.480 8.099 13.345 1.00 95.38 74 PRO A C 1
ATOM 608 O O . PRO A 1 74 ? -12.824 7.056 13.359 1.00 95.38 74 PRO A O 1
ATOM 611 N N . LEU A 1 75 ? -13.159 9.102 12.516 1.00 92.06 75 LEU A N 1
ATOM 612 C CA . LEU A 1 75 ? -12.108 8.996 11.485 1.00 92.06 75 LEU A CA 1
ATOM 613 C C . LEU A 1 75 ? -10.757 8.525 12.040 1.00 92.06 75 LEU A C 1
ATOM 615 O O . LEU A 1 75 ? -10.038 7.778 11.378 1.00 92.06 75 LEU A O 1
ATOM 619 N N . ARG A 1 76 ? -10.412 8.946 13.261 1.00 90.88 76 ARG A N 1
ATOM 620 C CA . ARG A 1 76 ? -9.162 8.559 13.921 1.00 90.88 76 ARG A CA 1
ATOM 621 C C . ARG A 1 76 ? -9.122 7.069 14.260 1.00 90.88 76 ARG A C 1
ATOM 623 O O . ARG A 1 76 ? -8.064 6.466 14.140 1.00 90.88 76 ARG A O 1
ATOM 630 N N . GLU A 1 77 ? -10.243 6.480 14.655 1.00 92.44 77 GLU A N 1
ATOM 631 C CA . GLU A 1 77 ? -10.339 5.047 14.957 1.00 92.44 77 GLU A CA 1
ATOM 632 C C . GLU A 1 77 ? -10.362 4.225 13.669 1.00 92.44 77 GLU A C 1
ATOM 634 O O . GLU A 1 77 ? -9.605 3.260 13.531 1.00 92.44 77 GLU A O 1
ATOM 639 N N . LYS A 1 78 ? -11.108 4.695 12.657 1.00 94.00 78 LYS A N 1
ATOM 640 C CA . LYS A 1 78 ? -11.056 4.127 11.303 1.00 94.00 78 LYS A CA 1
ATOM 641 C C . LYS A 1 78 ? -9.630 4.098 10.771 1.00 94.00 78 LYS A C 1
ATOM 643 O O . LYS A 1 78 ? -9.228 3.092 10.194 1.00 94.00 78 LYS A O 1
ATOM 648 N N . LEU A 1 79 ? -8.855 5.170 10.955 1.00 91.56 79 LEU A N 1
ATOM 649 C CA . LEU A 1 79 ? -7.480 5.277 10.459 1.00 91.56 79 LEU A CA 1
ATOM 650 C C . LEU A 1 79 ? -6.591 4.125 10.949 1.00 91.56 79 LEU A C 1
ATOM 652 O O . LEU A 1 79 ? -5.842 3.590 10.137 1.00 91.56 79 LEU A O 1
ATOM 656 N N . TYR A 1 80 ? -6.714 3.725 12.218 1.00 90.81 80 TYR A N 1
ATOM 657 C CA . TYR A 1 80 ? -5.884 2.684 12.842 1.00 90.81 80 TYR A CA 1
ATOM 658 C C . TYR A 1 80 ? -6.515 1.282 12.832 1.00 90.81 80 TYR A C 1
ATOM 660 O O . TYR A 1 80 ? -5.945 0.346 13.388 1.00 90.81 80 TYR A O 1
ATOM 668 N N . THR A 1 81 ? -7.669 1.110 12.185 1.00 94.19 81 THR A N 1
ATOM 669 C CA . THR A 1 81 ? -8.292 -0.206 12.008 1.00 94.19 81 THR A CA 1
ATOM 670 C C . THR A 1 81 ? -7.576 -1.003 10.913 1.00 94.19 81 THR A C 1
ATOM 672 O O . THR A 1 81 ? -7.331 -0.494 9.816 1.00 94.19 81 THR A O 1
ATOM 675 N N . LEU A 1 82 ? -7.286 -2.278 11.185 1.00 95.31 82 LEU A N 1
ATOM 676 C CA . LEU A 1 82 ? -6.734 -3.221 10.207 1.00 95.31 82 LEU A CA 1
ATOM 677 C C . LEU A 1 82 ? -7.784 -3.588 9.152 1.00 95.31 82 LEU A C 1
A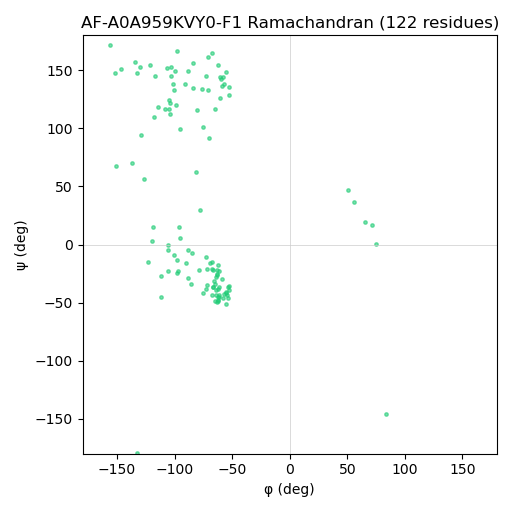TOM 679 O O . LEU A 1 82 ? -8.548 -4.529 9.329 1.00 95.31 82 LEU A O 1
ATOM 683 N N . ARG A 1 83 ? -7.809 -2.839 8.048 1.00 95.00 83 ARG A N 1
ATOM 684 C CA . ARG A 1 83 ? -8.828 -2.962 6.990 1.00 95.00 83 ARG A CA 1
ATOM 685 C C . ARG A 1 83 ? -8.387 -3.753 5.752 1.00 95.00 83 ARG A C 1
ATOM 687 O O . ARG A 1 83 ? -9.204 -4.035 4.881 1.00 95.00 83 ARG A O 1
ATOM 694 N N . SER A 1 84 ? -7.103 -4.086 5.650 1.00 97.00 84 SER A N 1
ATOM 695 C CA . SER A 1 84 ? -6.517 -4.834 4.533 1.00 97.00 84 SER A CA 1
ATOM 696 C C . SER A 1 84 ? -5.229 -5.536 4.961 1.00 97.00 84 SER A C 1
ATOM 698 O O . SER A 1 84 ? -4.716 -5.296 6.056 1.00 97.00 84 SER A O 1
ATOM 700 N N . ASP A 1 85 ? -4.688 -6.382 4.089 1.00 96.25 85 ASP A N 1
ATOM 701 C CA . ASP A 1 85 ? -3.368 -7.007 4.265 1.00 96.25 85 ASP A CA 1
ATOM 702 C C . ASP A 1 85 ? -2.193 -6.040 4.051 1.00 96.25 85 ASP A C 1
ATOM 704 O O . ASP A 1 85 ? -1.051 -6.353 4.386 1.00 96.25 85 ASP A O 1
ATOM 708 N N . ILE A 1 86 ? -2.479 -4.847 3.524 1.00 97.50 86 ILE A N 1
ATOM 709 C CA . ILE A 1 86 ? -1.519 -3.778 3.221 1.00 97.50 86 ILE A CA 1
ATOM 710 C C . ILE A 1 86 ? -1.956 -2.456 3.888 1.00 97.50 86 ILE A C 1
ATOM 712 O O . ILE A 1 86 ? -2.170 -1.435 3.218 1.00 97.50 86 ILE A O 1
ATOM 716 N N . PRO A 1 87 ? -2.142 -2.447 5.224 1.00 97.06 87 PRO A N 1
ATOM 717 C CA . PRO A 1 87 ? -2.812 -1.359 5.932 1.00 97.06 87 PRO A CA 1
ATOM 718 C C . PRO A 1 87 ? -2.072 -0.019 5.848 1.00 97.06 87 PRO A C 1
ATOM 720 O O . PRO A 1 87 ? -2.716 1.028 5.882 1.00 97.06 87 PRO A O 1
ATOM 723 N N . ALA A 1 88 ? -0.742 -0.011 5.695 1.00 97.19 88 ALA A N 1
ATOM 724 C CA . ALA A 1 88 ? 0.041 1.230 5.699 1.00 97.19 88 ALA A CA 1
ATOM 725 C C . ALA A 1 88 ? -0.225 2.137 4.482 1.00 97.19 88 ALA A C 1
ATOM 727 O O . ALA A 1 88 ? 0.049 3.341 4.531 1.00 97.19 88 ALA A O 1
ATOM 728 N N . VAL A 1 89 ? -0.752 1.552 3.406 1.00 97.50 89 VAL A N 1
ATOM 729 C CA . VAL A 1 89 ? -1.001 2.199 2.110 1.00 97.50 89 VAL A CA 1
ATOM 730 C C . VAL A 1 89 ? -2.481 2.183 1.709 1.00 97.50 89 VAL A C 1
ATOM 732 O O . VAL A 1 89 ? -2.824 2.663 0.634 1.00 97.50 89 VAL A O 1
ATOM 735 N N . THR A 1 90 ? -3.363 1.656 2.568 1.00 97.94 90 THR A N 1
ATOM 736 C CA . THR A 1 90 ? -4.810 1.581 2.313 1.00 97.94 90 THR A CA 1
ATOM 737 C C . THR A 1 90 ? -5.546 2.722 3.011 1.00 97.94 90 THR A C 1
ATOM 739 O O . THR A 1 90 ? -5.526 2.835 4.244 1.00 97.94 90 THR A O 1
ATOM 742 N N . HIS A 1 91 ? -6.229 3.551 2.229 1.00 96.81 91 HIS A N 1
ATOM 743 C CA . HIS A 1 91 ? -7.063 4.648 2.710 1.00 96.81 91 HIS A CA 1
ATOM 744 C C . HIS A 1 91 ? -8.308 4.154 3.462 1.00 96.81 91 HIS A C 1
ATOM 746 O O . HIS A 1 91 ? -8.691 2.988 3.385 1.00 96.81 91 HIS A O 1
ATOM 752 N N . ILE A 1 92 ? -8.960 5.060 4.197 1.00 95.44 92 ILE A N 1
ATOM 753 C CA . ILE A 1 92 ? -10.174 4.760 4.978 1.00 95.44 92 ILE A CA 1
ATOM 754 C C . ILE A 1 92 ? -11.362 4.290 4.131 1.00 95.44 92 ILE A C 1
ATOM 756 O O . ILE A 1 92 ? -12.242 3.617 4.654 1.00 95.44 92 ILE A O 1
ATOM 760 N N . ASP A 1 93 ? -11.362 4.627 2.845 1.00 95.44 93 ASP A N 1
ATOM 761 C CA . ASP A 1 93 ? -12.362 4.252 1.847 1.00 95.44 93 ASP A CA 1
ATOM 762 C C . ASP A 1 93 ? -11.942 3.020 1.024 1.00 95.44 93 ASP A C 1
ATOM 764 O O . ASP A 1 93 ? -12.525 2.746 -0.019 1.00 95.44 93 ASP A O 1
ATOM 768 N N . PHE A 1 94 ? -10.937 2.271 1.493 1.00 97.31 94 PHE A N 1
ATOM 769 C CA . PHE A 1 94 ? -10.397 1.074 0.837 1.00 97.31 94 PHE A CA 1
ATOM 770 C C . PHE A 1 94 ? -9.716 1.334 -0.509 1.00 97.31 94 PHE A C 1
ATOM 772 O O . PHE A 1 94 ? -9.507 0.394 -1.270 1.00 97.31 94 PHE A O 1
ATOM 779 N N . SER A 1 95 ? -9.318 2.574 -0.798 1.00 97.94 95 SER A N 1
ATOM 780 C CA . SER A 1 95 ? -8.535 2.910 -1.989 1.00 97.94 95 SER A CA 1
ATOM 781 C C . SER A 1 95 ? -7.030 3.014 -1.712 1.00 97.94 95 SER A C 1
ATOM 783 O O . SER A 1 95 ? -6.584 3.088 -0.563 1.00 97.94 95 SER A O 1
ATOM 785 N N . ALA A 1 96 ? -6.229 3.038 -2.777 1.00 98.06 96 ALA A N 1
ATOM 786 C CA . ALA A 1 96 ? -4.811 3.380 -2.730 1.00 98.06 96 ALA A CA 1
ATOM 787 C C . ALA A 1 96 ? -4.377 4.110 -4.010 1.00 98.06 96 ALA A C 1
ATOM 789 O O . ALA A 1 96 ? -4.940 3.894 -5.083 1.00 98.06 96 ALA A O 1
ATOM 790 N N . ARG A 1 97 ? -3.357 4.976 -3.911 1.00 98.00 97 ARG A N 1
ATOM 791 C CA . ARG A 1 97 ? -2.795 5.707 -5.061 1.00 98.00 97 ARG A CA 1
ATOM 792 C C . ARG A 1 97 ? -1.582 4.985 -5.639 1.00 98.00 97 ARG A C 1
ATOM 794 O O . ARG A 1 97 ? -0.493 5.109 -5.093 1.00 98.00 97 ARG A O 1
ATOM 801 N N . ILE A 1 98 ? -1.761 4.241 -6.719 1.00 98.12 98 ILE A N 1
ATOM 802 C CA . ILE A 1 98 ? -0.852 3.147 -7.079 1.00 98.12 98 ILE A CA 1
ATOM 803 C C . ILE A 1 98 ? 0.286 3.609 -7.986 1.00 98.12 98 ILE A C 1
ATOM 805 O O . ILE A 1 98 ? 0.059 4.359 -8.937 1.00 98.12 98 ILE A O 1
ATOM 809 N N . GLN A 1 99 ? 1.500 3.123 -7.717 1.00 98.12 99 GLN A N 1
ATOM 810 C CA . GLN A 1 99 ? 2.596 3.083 -8.679 1.00 98.12 99 GLN A CA 1
ATOM 811 C C . GLN A 1 99 ? 2.809 1.655 -9.189 1.00 98.12 99 GLN A C 1
ATOM 813 O O . GLN A 1 99 ? 3.208 0.801 -8.402 1.00 98.12 99 GLN A O 1
ATOM 818 N N . THR A 1 100 ? 2.621 1.398 -10.483 1.00 98.25 100 THR A N 1
ATOM 819 C CA . THR A 1 100 ? 3.096 0.154 -11.110 1.00 98.25 100 THR A CA 1
ATOM 820 C C . THR A 1 100 ? 4.565 0.295 -11.497 1.00 98.25 100 THR A C 1
ATOM 822 O O . THR A 1 100 ? 5.000 1.319 -12.032 1.00 98.25 100 THR A O 1
ATOM 825 N N . VAL A 1 101 ? 5.361 -0.723 -11.187 1.00 98.12 101 VAL A N 1
ATOM 826 C CA . VAL A 1 101 ? 6.798 -0.765 -11.460 1.00 98.12 101 VAL A CA 1
ATOM 827 C C . VAL A 1 101 ? 7.054 -1.860 -12.482 1.00 98.12 101 VAL A C 1
ATOM 829 O O . VAL A 1 101 ? 6.801 -3.031 -12.214 1.00 98.12 101 VAL A O 1
ATOM 832 N N . HIS A 1 102 ? 7.572 -1.467 -13.642 1.00 98.12 102 HIS A N 1
ATOM 833 C CA . HIS A 1 102 ? 7.870 -2.366 -14.754 1.00 98.12 102 HIS A CA 1
ATOM 834 C C . HIS A 1 102 ? 9.367 -2.644 -14.824 1.00 98.12 102 HIS A C 1
ATOM 836 O O . HIS A 1 102 ? 10.192 -1.761 -14.558 1.00 98.12 102 HIS A O 1
ATOM 842 N N . ARG A 1 103 ? 9.727 -3.864 -15.222 1.00 97.69 103 ARG A N 1
ATOM 843 C CA . ARG A 1 103 ? 11.128 -4.266 -15.362 1.00 97.69 103 ARG A CA 1
ATOM 844 C C . ARG A 1 103 ? 11.835 -3.474 -16.462 1.00 97.69 103 ARG A C 1
ATOM 846 O O . ARG A 1 103 ? 13.010 -3.156 -16.325 1.00 97.69 103 ARG A O 1
ATOM 853 N N . GLU A 1 104 ? 11.115 -3.132 -17.523 1.00 97.56 104 GLU A N 1
ATOM 854 C CA . GLU A 1 104 ? 11.623 -2.457 -18.718 1.00 97.56 104 GLU A CA 1
ATOM 855 C C . GLU A 1 104 ? 11.969 -0.991 -18.444 1.00 97.56 104 GLU A C 1
ATOM 857 O O . GLU A 1 104 ? 12.928 -0.463 -19.002 1.00 97.56 104 GLU A O 1
ATOM 862 N N . THR A 1 105 ? 11.202 -0.326 -17.575 1.00 96.00 105 THR A N 1
ATOM 863 C CA . THR A 1 105 ? 11.371 1.106 -17.286 1.00 96.00 105 THR A CA 1
ATOM 864 C C . THR A 1 105 ? 12.181 1.365 -16.020 1.00 96.00 105 THR A C 1
ATOM 866 O O . THR A 1 105 ? 12.777 2.435 -15.885 1.00 96.00 105 THR A O 1
ATOM 869 N N . ASN A 1 106 ? 12.217 0.414 -15.080 1.00 96.81 106 ASN 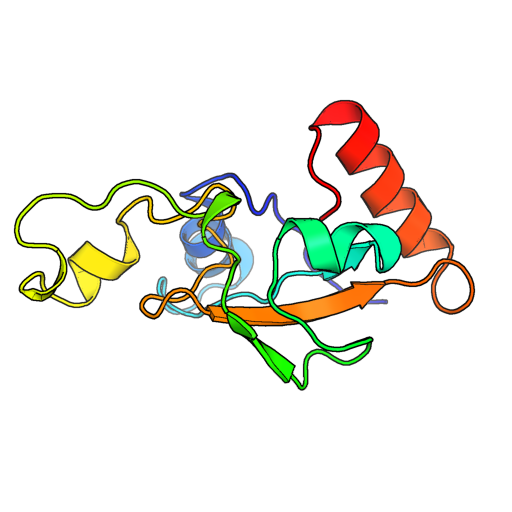A N 1
ATOM 870 C CA . ASN A 1 106 ? 12.912 0.573 -13.805 1.00 96.81 106 ASN A CA 1
ATOM 871 C C . ASN A 1 106 ? 13.420 -0.774 -13.243 1.00 96.81 106 ASN A C 1
ATOM 873 O O . ASN A 1 106 ? 12.937 -1.236 -12.202 1.00 96.81 106 ASN A O 1
ATOM 877 N N . PRO A 1 107 ? 14.404 -1.410 -13.910 1.00 97.81 107 PRO A N 1
ATOM 878 C CA . PRO A 1 107 ? 14.837 -2.774 -13.601 1.00 97.81 107 PRO A CA 1
ATOM 879 C C . PRO A 1 107 ? 15.393 -2.934 -12.183 1.00 97.81 107 PRO A C 1
ATOM 881 O O . PRO A 1 107 ? 15.147 -3.952 -11.544 1.00 97.81 107 PRO A O 1
ATOM 884 N N . GLU A 1 108 ? 16.107 -1.934 -11.659 1.00 97.81 108 GLU A N 1
ATOM 885 C CA . GLU A 1 108 ? 16.670 -1.988 -10.303 1.00 97.81 108 GLU A CA 1
ATOM 886 C C . GLU A 1 108 ? 15.578 -1.966 -9.228 1.00 97.81 108 GLU A C 1
ATOM 888 O O . GLU A 1 108 ? 15.631 -2.735 -8.266 1.00 97.81 108 GLU A O 1
ATOM 893 N N . PHE A 1 109 ? 14.563 -1.105 -9.384 1.00 97.94 109 PHE A N 1
ATOM 894 C CA . PHE A 1 109 ? 13.476 -1.036 -8.411 1.00 97.94 109 PHE A CA 1
ATOM 895 C C . PHE A 1 109 ? 12.563 -2.259 -8.510 1.00 97.94 109 PHE A C 1
ATOM 897 O O . PHE A 1 109 ? 12.172 -2.814 -7.485 1.00 97.94 109 PHE A O 1
ATOM 904 N N . HIS A 1 110 ? 12.300 -2.734 -9.730 1.00 98.44 110 HIS A N 1
ATOM 905 C CA . HIS A 1 110 ? 11.595 -3.994 -9.966 1.00 98.44 110 HIS A CA 1
ATOM 906 C C . HIS A 1 110 ? 12.315 -5.178 -9.297 1.00 98.44 110 HIS A C 1
ATOM 908 O O . HIS A 1 110 ? 11.691 -5.949 -8.566 1.00 98.44 110 HIS A O 1
ATOM 914 N N . ALA A 1 111 ? 13.641 -5.278 -9.445 1.00 98.44 111 ALA A N 1
ATOM 915 C CA . ALA A 1 111 ? 14.439 -6.320 -8.800 1.00 98.44 111 ALA A CA 1
ATOM 916 C C . ALA A 1 111 ? 14.385 -6.238 -7.264 1.00 98.44 111 ALA A C 1
ATOM 918 O O . ALA A 1 111 ? 14.289 -7.270 -6.596 1.00 98.44 111 ALA A O 1
ATOM 919 N N . LEU A 1 112 ? 14.392 -5.027 -6.695 1.00 98.19 112 LEU A N 1
ATOM 920 C CA . LEU A 1 112 ? 14.246 -4.824 -5.252 1.00 98.19 112 LEU A CA 1
ATOM 921 C C . LEU A 1 112 ? 12.889 -5.328 -4.739 1.00 98.19 112 LEU A C 1
ATOM 923 O O . LEU A 1 112 ? 12.848 -6.081 -3.764 1.00 98.19 112 LEU A O 1
ATOM 927 N N . LEU A 1 113 ? 11.792 -4.947 -5.401 1.00 98.31 113 LEU A N 1
ATOM 928 C CA . LEU A 1 113 ? 10.445 -5.402 -5.042 1.00 98.31 113 LEU A CA 1
ATOM 929 C C . LEU A 1 113 ? 10.299 -6.918 -5.221 1.00 98.31 113 LEU A C 1
ATOM 931 O O . LEU A 1 113 ? 9.730 -7.593 -4.365 1.00 98.31 113 LEU A O 1
ATOM 935 N N . SER A 1 114 ? 10.892 -7.481 -6.275 1.00 98.69 114 SER A N 1
ATOM 936 C CA . SER A 1 114 ? 10.937 -8.929 -6.505 1.00 98.69 114 SER A CA 1
ATOM 937 C C . SER A 1 114 ? 11.680 -9.669 -5.387 1.00 98.69 114 SER A C 1
ATOM 939 O O . SER A 1 114 ? 11.205 -10.691 -4.889 1.00 98.69 114 SER A O 1
ATOM 941 N N . ALA A 1 115 ? 12.819 -9.139 -4.931 1.00 98.56 115 ALA A N 1
ATOM 942 C CA . ALA A 1 115 ? 13.566 -9.707 -3.810 1.00 98.56 115 ALA A CA 1
ATOM 943 C C . ALA A 1 115 ? 12.796 -9.593 -2.483 1.00 98.56 115 ALA A C 1
ATOM 945 O O . ALA A 1 115 ? 12.842 -10.512 -1.660 1.00 98.56 115 ALA A O 1
ATOM 946 N N . PHE A 1 116 ? 12.066 -8.492 -2.277 1.00 98.38 116 PHE A N 1
ATOM 947 C CA . PHE A 1 116 ? 11.175 -8.339 -1.131 1.00 98.38 116 PHE A CA 1
ATOM 948 C C . PHE A 1 116 ? 10.054 -9.383 -1.174 1.00 98.38 116 PHE A C 1
ATOM 950 O O . PHE A 1 116 ? 9.906 -10.139 -0.214 1.00 98.38 116 PHE A O 1
ATOM 957 N N . LYS A 1 117 ? 9.367 -9.531 -2.314 1.00 98.31 117 LYS A N 1
ATOM 958 C CA . LYS A 1 117 ? 8.336 -10.553 -2.546 1.00 98.31 117 LYS A CA 1
ATOM 959 C C . LYS A 1 117 ? 8.831 -11.958 -2.244 1.00 98.31 117 LYS A C 1
ATOM 961 O O . LYS A 1 117 ? 8.142 -12.700 -1.554 1.00 98.31 117 LYS A O 1
ATOM 966 N N . ALA A 1 118 ? 10.028 -12.318 -2.704 1.00 98.50 118 ALA A N 1
ATOM 967 C CA . ALA A 1 118 ? 10.605 -13.635 -2.445 1.00 98.50 118 ALA A CA 1
ATOM 968 C C . ALA A 1 118 ? 10.763 -13.932 -0.941 1.00 98.50 118 ALA A C 1
ATOM 970 O O . ALA A 1 118 ? 10.672 -15.083 -0.525 1.00 98.50 118 ALA A O 1
ATOM 971 N N . LYS A 1 119 ? 10.971 -12.901 -0.111 1.00 98.12 119 LYS A N 1
ATOM 972 C CA . LYS A 1 119 ? 11.094 -13.032 1.350 1.00 98.12 119 LYS A CA 1
ATOM 973 C C . LYS A 1 119 ? 9.757 -12.944 2.084 1.00 98.12 119 LYS A C 1
ATOM 975 O O . LYS A 1 119 ? 9.643 -13.467 3.188 1.00 98.12 119 LYS A O 1
ATOM 980 N N . THR A 1 120 ? 8.784 -12.225 1.531 1.00 97.44 120 THR A N 1
ATOM 981 C CA . THR A 1 120 ? 7.603 -11.766 2.281 1.00 97.44 120 THR A CA 1
ATOM 982 C C . THR A 1 120 ? 6.263 -12.202 1.701 1.00 97.44 120 THR A C 1
ATOM 984 O O . THR A 1 120 ? 5.244 -12.066 2.377 1.00 97.44 120 THR A O 1
ATOM 987 N N . GLY A 1 121 ? 6.249 -12.676 0.456 1.00 97.00 121 GLY A N 1
ATOM 988 C CA . GLY A 1 121 ? 5.047 -12.926 -0.338 1.00 97.00 121 GLY A CA 1
ATOM 989 C C . GLY A 1 121 ? 4.370 -11.665 -0.893 1.00 97.00 121 GLY A C 1
ATOM 990 O O . GLY A 1 121 ? 3.345 -11.793 -1.567 1.00 97.00 121 GLY A O 1
ATOM 991 N N . CYS A 1 122 ? 4.917 -10.470 -0.626 1.00 96.88 122 CYS A N 1
ATOM 992 C CA . CYS A 1 122 ? 4.347 -9.175 -1.007 1.00 96.88 122 CYS A CA 1
ATOM 993 C C . CYS A 1 122 ? 5.145 -8.519 -2.138 1.00 96.88 122 CYS A C 1
ATOM 995 O O . CYS A 1 122 ? 6.317 -8.198 -1.960 1.00 96.88 122 CYS A O 1
ATOM 997 N N . GLY A 1 123 ? 4.508 -8.327 -3.297 1.00 96.19 123 GLY A N 1
ATOM 998 C CA . GLY A 1 123 ? 5.096 -7.726 -4.507 1.00 96.19 123 GLY A CA 1
ATOM 999 C C . GLY A 1 123 ? 5.223 -6.202 -4.485 1.00 96.19 123 GLY A C 1
ATOM 1000 O O . GLY A 1 123 ? 5.092 -5.578 -5.534 1.00 96.19 123 GLY A O 1
ATOM 1001 N N . MET A 1 124 ? 5.394 -5.615 -3.303 1.00 95.31 124 MET A N 1
ATOM 1002 C CA . MET A 1 124 ? 5.319 -4.181 -3.018 1.00 95.31 124 MET A CA 1
ATOM 1003 C C . MET A 1 124 ? 6.087 -3.861 -1.741 1.00 95.31 124 MET A C 1
ATOM 1005 O O . MET A 1 124 ? 5.953 -4.671 -0.793 1.00 95.31 124 MET A O 1
#

Mean predicted aligned error: 2.7 Å